Protein AF-A0AB39STL7-F1 (afdb_monomer_lite)

Sequence (75 aa):
MTLLVEWSTSDEKGVPGTSDG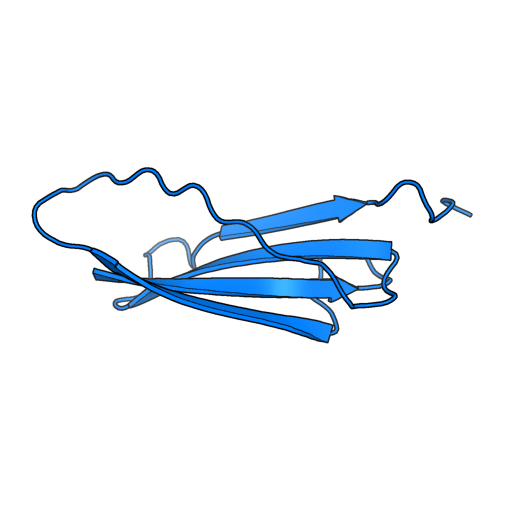SETIRREGADRYTLTLQHEVRGAGCYWGVRASTDPAAANGGSFQQIFIRRCVIT

Foldseek 3Di:
DKKKKWKAAAQDPPDRHGTQDIDIDDDDDDPDDDDDDDDDGDDDHQKIKMWMADVVGDPVRGDMDIDGDPVDDDD

Radius of gyration: 13.81 Å; chains: 1; bounding box: 36×16×36 Å

Organism: NCBI:txid3238633

Secondary structure (DSSP, 8-state):
-EEEEEEEEESSTTS--EEEEEEEEE--S-S--------------SEEEEEEEEESPPTT--EEEEEE-TTS---

pLDDT: mean 94.77, std 4.63, range [66.0, 98.56]

Structure (mmCIF, N/CA/C/O backbone):
data_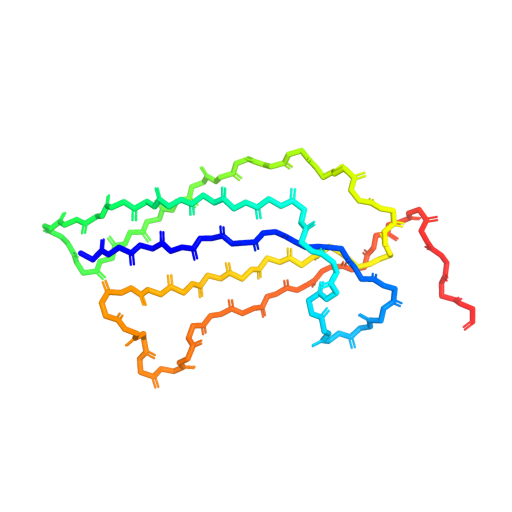AF-A0AB39STL7-F1
#
_entry.id   AF-A0AB39STL7-F1
#
loop_
_atom_site.group_PDB
_atom_site.id
_atom_site.type_symbol
_atom_site.label_atom_id
_atom_site.label_alt_id
_atom_site.label_comp_id
_atom_site.label_asym_id
_atom_site.label_entity_id
_atom_site.label_seq_id
_atom_site.pdbx_PDB_ins_code
_atom_site.Cartn_x
_atom_site.Cartn_y
_atom_site.Cartn_z
_atom_site.occupancy
_atom_site.B_iso_or_equiv
_atom_site.auth_seq_id
_atom_site.auth_comp_id
_atom_site.auth_asym_id
_atom_site.auth_atom_id
_atom_site.pdbx_PDB_model_num
ATOM 1 N N . MET A 1 1 ? -12.162 3.278 15.520 1.00 91.12 1 MET A N 1
ATOM 2 C CA . MET A 1 1 ? -10.827 3.159 14.900 1.00 91.12 1 MET A CA 1
ATOM 3 C C . MET A 1 1 ? -10.820 3.944 13.604 1.00 91.12 1 MET A C 1
ATOM 5 O O . MET A 1 1 ? -11.784 3.858 12.843 1.00 91.12 1 MET A O 1
ATOM 9 N N . THR A 1 2 ? -9.764 4.709 13.364 1.00 96.12 2 THR A N 1
ATOM 10 C CA . THR A 1 2 ? -9.522 5.346 12.064 1.00 96.12 2 THR A CA 1
ATOM 11 C C . THR A 1 2 ? -8.496 4.506 11.310 1.00 96.12 2 THR A C 1
ATOM 13 O O . THR A 1 2 ? -7.530 4.053 11.912 1.00 96.12 2 THR A O 1
ATOM 16 N N . LEU A 1 3 ? -8.723 4.255 10.026 1.00 96.38 3 LEU A N 1
ATOM 17 C CA . LEU A 1 3 ? -7.811 3.571 9.116 1.00 96.38 3 LEU A CA 1
ATOM 18 C C . LEU A 1 3 ? -7.369 4.579 8.055 1.00 96.38 3 LEU A C 1
ATOM 20 O O . LEU A 1 3 ? -8.218 5.192 7.414 1.00 96.38 3 LEU A O 1
ATOM 24 N N . LEU A 1 4 ? -6.066 4.725 7.864 1.00 97.81 4 LEU A N 1
ATOM 25 C CA . LEU A 1 4 ? -5.471 5.461 6.759 1.00 97.81 4 LEU A CA 1
ATOM 26 C C . LEU A 1 4 ? -4.907 4.451 5.758 1.00 97.81 4 LEU A C 1
ATOM 28 O O . LEU A 1 4 ? -4.073 3.613 6.117 1.00 97.81 4 LEU A O 1
ATOM 32 N N . VAL A 1 5 ? -5.375 4.537 4.517 1.00 98.06 5 VAL A N 1
ATOM 33 C CA . VAL A 1 5 ? -4.842 3.785 3.381 1.00 98.06 5 VAL A CA 1
ATOM 34 C C . VAL A 1 5 ? -4.101 4.750 2.472 1.00 98.06 5 VAL A C 1
ATOM 36 O O . VAL A 1 5 ? -4.637 5.788 2.100 1.00 98.06 5 VAL A O 1
ATOM 39 N N . GLU A 1 6 ? -2.863 4.422 2.130 1.00 98.19 6 GLU A N 1
ATOM 40 C CA . GLU A 1 6 ? -2.002 5.238 1.276 1.00 98.19 6 GLU A CA 1
ATOM 41 C C . GLU A 1 6 ? -1.547 4.401 0.086 1.00 98.19 6 GLU A C 1
ATOM 43 O O . GLU A 1 6 ? -1.064 3.279 0.261 1.00 98.19 6 GLU A O 1
ATOM 48 N N . TRP A 1 7 ? -1.674 4.955 -1.114 1.00 98.56 7 TRP A N 1
ATOM 49 C CA . TRP A 1 7 ? -1.149 4.368 -2.340 1.00 98.56 7 TRP A CA 1
ATOM 50 C C . TRP A 1 7 ? 0.118 5.091 -2.755 1.00 98.56 7 TRP A C 1
ATOM 52 O O . TRP A 1 7 ? 0.272 6.297 -2.542 1.00 98.56 7 TRP A O 1
ATOM 62 N N . SER A 1 8 ? 1.040 4.351 -3.353 1.00 98.31 8 SER A N 1
ATOM 63 C CA . SER A 1 8 ? 2.320 4.893 -3.774 1.00 98.31 8 SER A CA 1
ATOM 64 C C . SER A 1 8 ? 2.865 4.173 -5.002 1.00 98.31 8 SER A C 1
ATOM 66 O O . SER A 1 8 ? 2.486 3.037 -5.300 1.00 98.31 8 SER A O 1
ATOM 68 N N . THR A 1 9 ? 3.775 4.830 -5.716 1.00 98.06 9 THR A N 1
ATOM 69 C CA . THR A 1 9 ? 4.547 4.213 -6.797 1.00 98.06 9 THR A CA 1
ATOM 70 C C . THR A 1 9 ? 6.041 4.384 -6.564 1.00 98.06 9 THR A C 1
ATOM 72 O O . THR A 1 9 ? 6.481 5.460 -6.166 1.00 98.06 9 THR A O 1
ATOM 75 N N . SER A 1 10 ? 6.822 3.343 -6.836 1.00 97.06 10 SER A N 1
ATOM 76 C CA . SER A 1 10 ? 8.275 3.306 -6.634 1.00 97.06 10 SER A CA 1
ATOM 77 C C . SER A 1 10 ? 8.964 2.615 -7.807 1.00 97.06 10 SER A C 1
ATOM 79 O O . SER A 1 10 ? 8.380 1.715 -8.402 1.00 97.06 10 SER A O 1
ATOM 81 N N . ASP A 1 11 ? 10.207 2.972 -8.117 1.00 95.88 11 ASP A N 1
ATOM 82 C CA . ASP A 1 11 ? 11.056 2.179 -9.023 1.00 95.88 11 ASP A CA 1
ATOM 83 C C . ASP A 1 11 ? 11.879 1.119 -8.279 1.00 95.88 11 ASP A C 1
ATOM 85 O O . ASP A 1 11 ? 12.460 0.218 -8.882 1.00 95.88 11 ASP A O 1
ATOM 89 N N . GLU A 1 12 ? 11.855 1.161 -6.949 1.00 95.19 12 GLU A N 1
ATOM 90 C CA . GLU A 1 12 ? 12.581 0.255 -6.071 1.00 95.19 12 GLU A CA 1
ATOM 91 C C . GLU A 1 12 ? 11.637 -0.672 -5.305 1.00 95.19 12 GLU A C 1
ATOM 93 O O . GLU A 1 12 ? 10.607 -0.255 -4.764 1.00 95.19 12 GLU A O 1
ATOM 98 N N . LYS A 1 13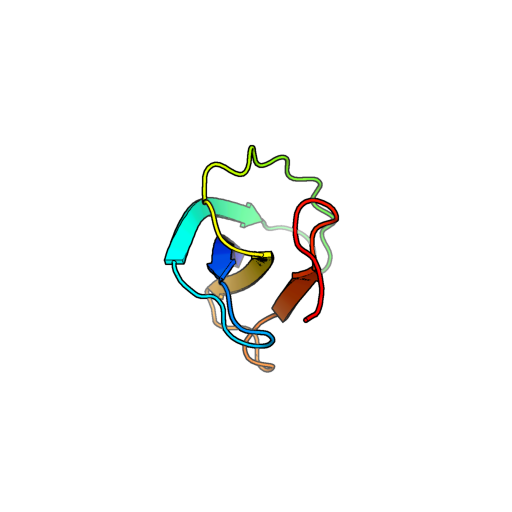 ? 12.037 -1.943 -5.197 1.00 94.56 13 LYS A N 1
ATOM 99 C CA . LYS A 1 13 ? 11.329 -2.943 -4.400 1.00 94.56 13 LYS A CA 1
ATOM 100 C C . LYS A 1 13 ? 11.531 -2.678 -2.910 1.00 94.56 13 LYS A C 1
ATOM 102 O O . LYS A 1 13 ? 12.651 -2.654 -2.420 1.00 94.56 13 LYS A O 1
ATOM 107 N N . GLY A 1 14 ? 10.438 -2.663 -2.160 1.00 94.50 14 GLY A N 1
ATOM 108 C CA . GLY A 1 14 ? 10.433 -2.712 -0.693 1.00 94.50 14 GLY A CA 1
ATOM 109 C C . GLY A 1 14 ? 10.250 -1.352 -0.041 1.00 94.50 14 GLY A C 1
ATOM 110 O O . GLY A 1 14 ? 10.074 -1.285 1.172 1.00 94.50 14 GLY A O 1
ATOM 111 N N . VAL A 1 15 ? 10.220 -0.290 -0.840 1.00 93.62 15 VAL A N 1
ATOM 112 C CA . VAL A 1 15 ? 10.009 1.075 -0.375 1.00 93.62 15 VAL A CA 1
ATOM 113 C C . VAL A 1 15 ? 8.715 1.630 -0.977 1.00 93.62 15 VAL A C 1
ATOM 115 O O . VAL A 1 15 ? 8.378 1.287 -2.111 1.00 93.62 15 VAL A O 1
ATOM 118 N N . PRO A 1 16 ? 7.961 2.475 -0.250 1.00 92.88 16 PRO A N 1
ATOM 119 C CA . PRO A 1 16 ? 6.737 3.070 -0.785 1.00 92.88 16 PRO A CA 1
ATOM 120 C C . PRO A 1 16 ? 6.979 3.930 -2.032 1.00 92.88 16 PRO A C 1
ATOM 122 O O . PRO A 1 16 ? 6.165 3.905 -2.951 1.00 92.88 16 PRO A O 1
ATOM 125 N N . GLY A 1 17 ? 8.095 4.661 -2.085 1.00 95.69 17 GLY A N 1
ATOM 126 C CA . GLY A 1 17 ? 8.361 5.630 -3.147 1.00 95.69 17 GLY A CA 1
ATOM 127 C C . GLY A 1 17 ? 7.475 6.873 -3.031 1.00 95.69 17 GLY A C 1
ATOM 128 O O . GLY A 1 17 ? 7.244 7.384 -1.934 1.00 95.69 17 GLY A O 1
ATOM 129 N N . THR A 1 18 ? 6.995 7.373 -4.167 1.00 97.94 18 THR A N 1
ATOM 130 C CA . THR A 1 18 ? 6.182 8.590 -4.281 1.00 97.94 18 THR A CA 1
ATOM 131 C C . THR A 1 18 ? 4.714 8.308 -3.972 1.00 97.94 18 THR A C 1
ATOM 133 O O . THR A 1 18 ? 4.149 7.345 -4.483 1.00 97.94 18 THR A O 1
ATOM 136 N N . SER A 1 19 ? 4.080 9.164 -3.167 1.00 97.62 19 SER A N 1
ATOM 137 C CA . SER A 1 19 ? 2.641 9.089 -2.881 1.00 97.62 19 SER A CA 1
ATOM 138 C C . SER A 1 19 ? 1.799 9.250 -4.155 1.00 97.62 19 SER A C 1
ATOM 140 O O . SER A 1 19 ? 2.076 10.123 -4.975 1.00 97.62 19 SER A O 1
ATOM 142 N N . ASP A 1 20 ? 0.765 8.422 -4.299 1.00 98.06 20 ASP A N 1
ATOM 143 C CA . ASP A 1 20 ? -0.188 8.425 -5.420 1.00 98.06 20 ASP A CA 1
ATOM 144 C C . ASP A 1 20 ? -1.638 8.721 -4.973 1.00 98.06 20 ASP A C 1
ATOM 146 O O . ASP A 1 20 ? -2.550 8.894 -5.789 1.00 98.06 20 ASP A O 1
ATOM 150 N N . GLY A 1 21 ? -1.856 8.832 -3.662 1.00 98.06 21 GLY A N 1
ATOM 151 C CA . GLY A 1 21 ? -3.138 9.167 -3.050 1.00 98.06 21 GLY A CA 1
ATOM 152 C C . GLY A 1 21 ? -3.298 8.548 -1.667 1.00 98.06 21 GLY A C 1
ATOM 153 O O . GLY A 1 21 ? -2.498 7.713 -1.242 1.00 98.06 21 GLY A O 1
ATOM 154 N N . SER A 1 22 ? -4.351 8.950 -0.965 1.00 98.00 22 SER A N 1
ATOM 155 C CA . SER A 1 22 ? -4.734 8.352 0.309 1.00 98.00 22 SER A CA 1
ATOM 156 C C . SER A 1 22 ? -6.234 8.460 0.557 1.00 98.00 22 SER A C 1
ATOM 158 O O . SER A 1 22 ? -6.920 9.308 -0.016 1.00 98.00 22 SER A O 1
ATOM 160 N N . GLU A 1 23 ? -6.737 7.585 1.421 1.00 98.06 23 GLU A N 1
ATOM 161 C CA . GLU A 1 23 ? -8.122 7.560 1.872 1.00 98.06 23 GLU A CA 1
ATOM 162 C C . GLU A 1 23 ? -8.167 7.274 3.375 1.00 98.06 23 GLU A C 1
ATOM 164 O O . GLU A 1 23 ? -7.483 6.382 3.883 1.00 98.06 23 GLU A O 1
ATOM 169 N N . THR A 1 24 ? -9.001 8.028 4.092 1.00 98.06 24 THR A N 1
ATOM 170 C CA . THR A 1 24 ? -9.220 7.849 5.530 1.00 98.06 24 THR A CA 1
ATOM 171 C C . THR A 1 24 ? -10.610 7.285 5.775 1.00 98.06 24 THR A C 1
ATOM 173 O O . THR A 1 24 ? -11.614 7.868 5.372 1.00 98.06 24 THR A O 1
ATOM 176 N N . ILE A 1 25 ? -10.678 6.171 6.498 1.00 97.06 25 ILE A N 1
ATOM 177 C CA . ILE A 1 25 ? -11.902 5.408 6.729 1.00 97.06 25 ILE A CA 1
ATOM 178 C C . ILE A 1 25 ? -12.108 5.244 8.230 1.0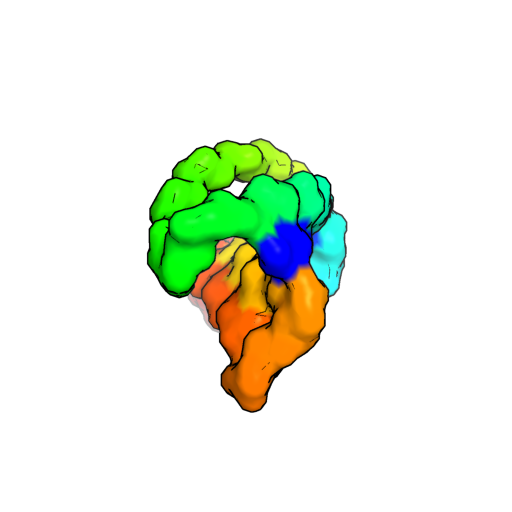0 97.06 25 ILE A C 1
ATOM 180 O O . ILE A 1 25 ? -11.232 4.766 8.948 1.00 97.06 25 ILE A O 1
ATOM 184 N N . ARG A 1 26 ? -13.299 5.585 8.725 1.00 96.69 26 ARG A N 1
ATOM 185 C CA . ARG A 1 26 ? -13.664 5.369 10.130 1.00 96.69 26 ARG A CA 1
ATOM 186 C C . ARG A 1 26 ? -14.539 4.127 10.287 1.00 96.69 26 ARG A C 1
ATOM 188 O O . ARG A 1 26 ? -15.471 3.914 9.508 1.00 96.69 26 ARG A O 1
ATOM 195 N N . ARG A 1 27 ? -14.227 3.299 11.286 1.00 95.25 27 ARG A N 1
ATOM 196 C CA . ARG A 1 27 ? -14.971 2.078 11.631 1.00 95.25 27 ARG A CA 1
ATOM 197 C C . ARG A 1 27 ? -15.123 1.918 13.142 1.00 95.25 27 ARG A C 1
ATOM 199 O O . ARG A 1 27 ? -14.223 2.275 13.908 1.00 95.25 27 ARG A O 1
ATOM 206 N N . GLU A 1 28 ? -16.260 1.379 13.558 1.00 95.38 28 GLU A N 1
ATOM 207 C CA . GLU A 1 28 ? -16.643 1.162 14.956 1.00 95.38 28 GLU A CA 1
ATOM 208 C C . GLU A 1 28 ? -17.689 0.043 15.082 1.00 95.38 28 GLU A C 1
ATOM 210 O O . GLU A 1 28 ? -18.342 -0.310 14.101 1.00 95.38 28 GLU A O 1
ATOM 215 N N . GLY A 1 29 ? -17.832 -0.521 16.286 1.00 95.19 29 GLY A N 1
ATOM 216 C CA . GLY A 1 29 ? -18.860 -1.526 16.603 1.00 95.19 29 GLY A CA 1
ATOM 217 C C . GLY A 1 29 ? -18.475 -2.992 16.364 1.00 95.19 29 GLY A C 1
ATOM 218 O O . GLY A 1 29 ? -19.199 -3.878 16.800 1.00 95.19 29 GLY A O 1
ATOM 219 N N . ALA A 1 30 ? -17.336 -3.260 15.729 1.00 94.06 30 ALA A N 1
ATOM 220 C CA . ALA A 1 30 ? -16.779 -4.596 15.511 1.00 94.06 30 ALA A CA 1
ATOM 221 C C . ALA A 1 30 ? -15.249 -4.629 15.680 1.00 94.06 30 ALA A C 1
ATOM 223 O O . ALA A 1 30 ? -14.567 -3.604 15.563 1.00 94.06 30 ALA A O 1
ATOM 224 N N . ASP A 1 31 ? -14.725 -5.826 15.928 1.00 90.38 31 ASP A N 1
ATOM 225 C CA . ASP A 1 31 ? -13.297 -6.155 16.018 1.00 90.38 31 ASP A CA 1
ATOM 226 C C . ASP A 1 31 ? -12.674 -6.497 14.652 1.00 90.38 31 ASP A C 1
ATOM 228 O O . ASP A 1 31 ? -11.457 -6.410 14.480 1.00 90.38 31 ASP A O 1
ATOM 232 N N . ARG A 1 32 ? -13.503 -6.835 13.657 1.00 92.44 32 ARG A N 1
ATOM 233 C CA . ARG A 1 32 ? -13.079 -7.191 12.303 1.00 92.44 32 ARG A CA 1
ATOM 234 C C . ARG A 1 32 ? -13.888 -6.458 11.238 1.00 92.44 32 ARG A C 1
ATOM 236 O O . ARG A 1 32 ? -15.114 -6.469 11.245 1.00 92.44 32 ARG A O 1
ATOM 243 N N . TYR A 1 33 ? -13.176 -5.909 10.254 1.00 91.94 33 TYR A N 1
ATOM 244 C CA . TYR A 1 33 ? -13.758 -5.313 9.050 1.00 91.94 33 TYR A CA 1
ATOM 245 C C . TYR A 1 33 ? -13.092 -5.878 7.801 1.00 91.94 33 TYR A C 1
ATOM 247 O O . TYR A 1 33 ? -11.920 -6.251 7.810 1.00 91.94 33 TYR A O 1
ATOM 255 N N . THR A 1 34 ? -13.839 -5.912 6.704 1.00 95.12 34 THR A N 1
ATOM 256 C CA . THR A 1 34 ? -13.311 -6.163 5.362 1.00 95.12 34 THR A CA 1
ATOM 257 C C . THR A 1 34 ? -13.697 -4.983 4.488 1.00 95.12 34 THR A C 1
ATOM 259 O O . THR A 1 34 ? -14.848 -4.552 4.503 1.00 95.12 34 THR A O 1
ATOM 262 N N . LEU A 1 35 ? -12.716 -4.421 3.788 1.00 93.69 35 LEU A N 1
ATOM 263 C CA . LEU A 1 35 ? -12.870 -3.228 2.964 1.00 93.69 35 LEU A CA 1
ATOM 264 C C . LEU A 1 35 ? -12.424 -3.559 1.544 1.00 93.69 35 LEU A C 1
ATOM 266 O O . LEU A 1 35 ? -11.369 -4.163 1.351 1.00 93.69 35 LEU A O 1
ATOM 270 N N . THR A 1 36 ? -13.219 -3.146 0.564 1.00 96.81 36 THR A N 1
ATOM 271 C CA . THR A 1 36 ? -12.864 -3.196 -0.854 1.00 96.81 36 THR A CA 1
ATOM 272 C C . THR A 1 36 ? -12.721 -1.762 -1.326 1.00 96.81 36 THR A C 1
ATOM 274 O O . THR A 1 36 ? -13.700 -1.023 -1.322 1.00 96.81 36 THR A O 1
ATOM 277 N N . LEU A 1 37 ? -11.499 -1.375 -1.684 1.00 96.25 37 LEU A N 1
ATOM 278 C CA . LEU A 1 37 ? -11.161 -0.019 -2.106 1.00 96.25 37 LEU A CA 1
ATOM 279 C C . LEU A 1 37 ? -10.676 -0.053 -3.549 1.00 96.25 37 LEU A C 1
ATOM 281 O O . LEU A 1 37 ? -9.954 -0.970 -3.947 1.00 96.25 37 LEU A O 1
ATOM 285 N N . GLN A 1 38 ? -11.085 0.944 -4.322 1.00 97.00 38 GLN A N 1
ATOM 286 C CA . GLN A 1 38 ? -10.617 1.158 -5.684 1.00 97.00 38 GLN A CA 1
ATOM 287 C C . GLN A 1 38 ? -9.696 2.370 -5.688 1.00 97.00 38 GLN A C 1
ATOM 289 O O . GLN A 1 38 ? -9.988 3.369 -5.040 1.00 97.00 38 GLN A O 1
ATOM 294 N N . HIS A 1 39 ? -8.599 2.280 -6.432 1.00 96.88 39 HIS A N 1
ATOM 295 C CA . HIS A 1 39 ? -7.684 3.394 -6.624 1.00 96.88 39 HIS A CA 1
ATOM 296 C C . HIS A 1 39 ? -7.148 3.367 -8.051 1.00 96.88 39 HIS A C 1
ATOM 298 O O . HIS A 1 39 ? -6.623 2.348 -8.504 1.00 96.88 39 HIS A O 1
ATOM 304 N N . GLU A 1 40 ? -7.309 4.478 -8.763 1.00 96.94 40 GLU A N 1
ATOM 305 C CA . GLU A 1 40 ? -6.748 4.659 -10.098 1.00 96.94 40 GLU A CA 1
ATOM 306 C C . GLU A 1 40 ? -5.300 5.124 -9.967 1.00 96.94 40 GLU A C 1
ATOM 308 O O . GLU A 1 40 ? -5.034 6.261 -9.574 1.00 96.94 40 GLU A O 1
ATOM 313 N N . VAL A 1 41 ? -4.359 4.231 -10.283 1.00 95.25 41 VAL A N 1
ATOM 314 C CA . VAL A 1 41 ? -2.935 4.532 -10.135 1.00 95.25 41 VAL A CA 1
ATOM 315 C C . VAL A 1 41 ? -2.484 5.508 -11.216 1.00 95.25 41 VAL A C 1
ATOM 317 O O . VAL A 1 41 ? -2.618 5.222 -12.408 1.00 95.25 41 VAL A O 1
ATOM 320 N N . ARG A 1 42 ? -1.922 6.648 -10.806 1.00 95.50 42 ARG A N 1
ATOM 321 C CA . ARG A 1 42 ? -1.495 7.729 -11.718 1.00 95.50 42 ARG A CA 1
ATOM 322 C C . ARG A 1 42 ? 0.025 7.810 -11.865 1.00 95.50 42 ARG A C 1
ATOM 324 O O . ARG A 1 42 ? 0.517 8.316 -12.872 1.00 95.50 42 ARG A O 1
ATOM 331 N N . GLY A 1 43 ? 0.768 7.297 -10.889 1.00 93.94 43 GLY A N 1
ATOM 332 C CA . GLY A 1 43 ? 2.224 7.325 -10.852 1.00 93.94 43 GLY A CA 1
ATOM 333 C C . GLY A 1 43 ? 2.924 6.459 -11.910 1.00 93.94 43 GLY A C 1
ATOM 334 O O . GLY A 1 43 ? 2.414 5.456 -12.425 1.00 93.94 43 GLY A O 1
ATOM 335 N N . ALA A 1 44 ? 4.158 6.849 -12.232 1.00 93.38 44 ALA A N 1
ATOM 336 C CA . ALA A 1 44 ? 4.975 6.221 -13.272 1.00 93.38 44 ALA A CA 1
ATOM 337 C C . ALA A 1 44 ? 5.881 5.076 -12.769 1.00 93.38 44 ALA A C 1
ATOM 339 O O . ALA A 1 44 ? 6.437 4.361 -13.600 1.00 93.38 44 ALA A O 1
ATOM 340 N N . GLY A 1 45 ? 5.962 4.845 -11.453 1.00 95.25 45 GLY A N 1
ATOM 341 C CA . GLY A 1 45 ? 6.847 3.826 -10.879 1.00 95.25 45 GLY A CA 1
ATOM 342 C C . GLY A 1 45 ? 6.502 2.382 -11.269 1.00 95.25 45 GLY A C 1
ATOM 343 O O . GLY A 1 45 ? 5.356 2.073 -11.628 1.00 95.25 45 GLY A O 1
ATOM 344 N N . CYS A 1 46 ? 7.496 1.495 -11.193 1.00 96.31 46 CYS A N 1
ATOM 345 C CA . CYS A 1 46 ? 7.390 0.063 -11.511 1.00 96.31 46 CYS A CA 1
ATOM 346 C C . CYS A 1 46 ? 6.819 -0.841 -10.407 1.00 96.31 46 CYS A C 1
ATOM 348 O O . CYS A 1 46 ? 6.413 -1.978 -10.666 1.00 96.31 46 CYS A O 1
ATOM 350 N N . TYR A 1 47 ? 6.754 -0.343 -9.183 1.00 97.25 47 TYR A N 1
ATOM 351 C CA . TYR A 1 47 ? 6.095 -0.977 -8.055 1.00 97.25 47 TYR A CA 1
ATOM 352 C C . TYR A 1 47 ? 4.897 -0.136 -7.649 1.00 97.25 47 TYR A C 1
ATOM 354 O O . TYR A 1 47 ? 5.031 1.068 -7.437 1.00 97.25 47 TYR A O 1
ATOM 362 N N . TRP A 1 48 ? 3.733 -0.767 -7.525 1.00 97.69 48 TRP A N 1
ATOM 363 C CA . TRP A 1 48 ? 2.557 -0.157 -6.908 1.00 97.69 48 TRP A CA 1
ATOM 364 C C . TRP A 1 48 ? 2.467 -0.634 -5.465 1.00 97.69 48 TRP A C 1
ATOM 366 O O . TRP A 1 48 ? 2.398 -1.840 -5.216 1.00 97.69 48 TRP A O 1
ATOM 376 N N . GLY A 1 49 ? 2.514 0.310 -4.531 1.00 97.62 49 GLY A N 1
ATOM 377 C CA . GLY A 1 49 ? 2.460 0.080 -3.095 1.00 97.62 49 GLY A CA 1
ATOM 378 C C . GLY A 1 49 ? 1.113 0.482 -2.505 1.00 97.62 49 GLY A C 1
ATOM 379 O O . GLY A 1 49 ? 0.505 1.462 -2.933 1.00 97.62 49 GLY A O 1
ATOM 380 N N . VAL A 1 50 ? 0.667 -0.263 -1.496 1.00 97.94 50 VAL A N 1
ATOM 381 C CA . VAL A 1 50 ? -0.431 0.127 -0.612 1.00 97.94 50 VAL A CA 1
ATOM 382 C C . VAL A 1 50 ? -0.002 -0.064 0.836 1.00 97.94 50 VAL A C 1
ATOM 384 O O . VAL A 1 50 ? 0.529 -1.115 1.211 1.00 97.94 50 VAL A O 1
ATOM 387 N N . ARG A 1 51 ? -0.220 0.960 1.656 1.00 97.44 51 ARG A N 1
ATOM 388 C CA . ARG A 1 51 ? -0.007 0.923 3.101 1.00 97.44 51 ARG A CA 1
ATOM 389 C C . ARG A 1 51 ? -1.333 1.116 3.815 1.00 97.44 51 ARG A C 1
ATOM 391 O O . ARG A 1 51 ? -2.092 2.007 3.465 1.00 97.44 51 ARG A O 1
ATOM 398 N N . ALA A 1 52 ? -1.577 0.307 4.835 1.00 97.38 52 ALA A N 1
ATOM 399 C CA . ALA A 1 52 ? -2.688 0.463 5.758 1.00 97.38 52 ALA A CA 1
ATOM 400 C C . ALA A 1 52 ? -2.141 0.700 7.171 1.00 97.38 52 ALA A C 1
ATOM 402 O O . ALA A 1 52 ? -1.355 -0.103 7.686 1.00 97.38 52 ALA A O 1
ATOM 403 N N . SER A 1 53 ? -2.563 1.793 7.799 1.00 96.81 53 SER A N 1
ATOM 404 C CA . SER A 1 53 ? -2.225 2.154 9.179 1.00 96.81 53 SER A CA 1
ATOM 405 C C . SER A 1 53 ? -3.481 2.569 9.941 1.00 96.81 53 SER A C 1
ATOM 407 O O . SER A 1 53 ? -4.480 2.951 9.337 1.00 96.81 53 SER A O 1
ATOM 409 N N . THR A 1 54 ? -3.472 2.453 11.267 1.00 96.50 54 THR A N 1
ATOM 410 C CA . THR A 1 54 ? -4.626 2.800 12.106 1.00 96.50 54 THR A CA 1
ATOM 411 C C . THR A 1 54 ? -4.287 3.906 13.093 1.00 96.50 54 THR A C 1
ATOM 413 O O . THR A 1 54 ? -3.129 4.088 13.452 1.00 96.50 54 THR A O 1
ATOM 416 N N . ASP A 1 55 ? -5.315 4.602 13.565 1.00 95.25 55 ASP A N 1
ATOM 417 C CA . ASP A 1 55 ? -5.271 5.449 14.753 1.00 95.25 55 ASP A CA 1
ATOM 418 C C . ASP A 1 55 ? -6.334 4.952 15.766 1.00 95.25 55 ASP A C 1
ATOM 420 O O . ASP A 1 55 ? -7.537 4.920 15.437 1.00 95.25 55 ASP A O 1
ATOM 424 N N . PRO A 1 56 ? -5.917 4.482 16.962 1.00 94.19 56 PRO A N 1
ATOM 425 C CA . PRO A 1 56 ? -4.527 4.366 17.429 1.00 94.19 56 PRO A CA 1
ATOM 426 C C . PRO A 1 56 ? -3.685 3.388 16.593 1.00 94.19 56 PRO A C 1
ATOM 428 O O . PRO A 1 56 ? -4.220 2.475 15.953 1.00 94.19 56 PRO A O 1
ATOM 431 N N . ALA A 1 57 ? -2.363 3.592 16.599 1.00 95.69 57 ALA A N 1
ATOM 432 C CA . ALA A 1 57 ? -1.415 2.790 15.829 1.00 95.69 57 ALA A CA 1
ATOM 433 C C . ALA A 1 57 ? -1.531 1.298 16.166 1.00 95.69 57 ALA A C 1
ATOM 435 O O . ALA A 1 57 ? -1.537 0.904 17.334 1.00 95.69 57 ALA A O 1
ATOM 436 N N . ALA A 1 58 ? -1.602 0.463 15.129 1.00 92.56 58 ALA A N 1
ATOM 437 C CA . ALA A 1 58 ? -1.584 -0.980 15.296 1.00 92.56 58 ALA A CA 1
ATOM 438 C C . ALA A 1 58 ? -0.259 -1.412 15.943 1.00 92.56 58 ALA A C 1
ATOM 440 O O . ALA A 1 58 ? 0.812 -0.940 15.559 1.00 92.56 58 ALA A O 1
ATOM 441 N N . ALA A 1 59 ? -0.321 -2.348 16.892 1.00 94.00 59 ALA A N 1
ATOM 442 C CA . ALA A 1 59 ? 0.851 -2.790 17.655 1.00 94.00 59 ALA A CA 1
ATOM 443 C C . ALA A 1 59 ? 1.966 -3.403 16.782 1.00 94.00 59 ALA A C 1
ATOM 445 O O . ALA A 1 59 ? 3.126 -3.415 17.178 1.00 94.00 59 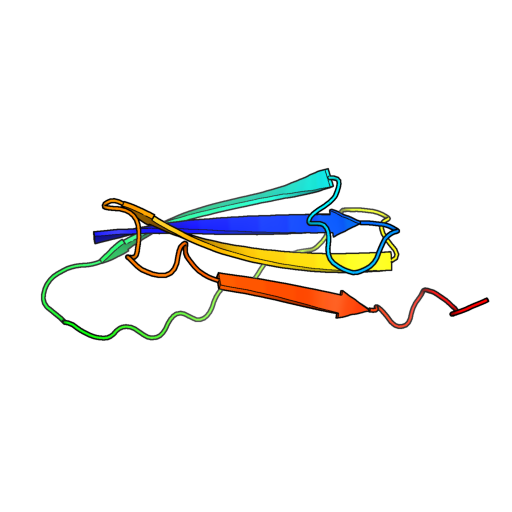ALA A O 1
ATOM 446 N N . ASN A 1 60 ? 1.626 -3.896 15.590 1.00 91.69 60 ASN A N 1
ATOM 447 C CA . ASN A 1 60 ? 2.565 -4.436 14.607 1.00 91.69 60 ASN A CA 1
ATOM 448 C C . ASN A 1 60 ? 3.050 -3.399 13.570 1.00 91.69 60 ASN A C 1
ATOM 450 O O . ASN A 1 60 ? 3.717 -3.780 12.613 1.00 91.69 60 ASN A O 1
ATOM 454 N N . GLY A 1 61 ? 2.705 -2.114 13.722 1.00 88.12 61 GLY A N 1
ATOM 455 C CA . GLY A 1 61 ? 3.147 -1.036 12.829 1.00 88.12 61 GLY A CA 1
ATOM 456 C C . GLY A 1 61 ? 2.351 -0.889 11.523 1.00 88.12 61 GLY A C 1
ATOM 457 O O . GLY A 1 61 ? 2.753 -0.114 10.658 1.00 88.12 61 GLY A O 1
ATOM 458 N N . GLY A 1 62 ? 1.225 -1.597 11.372 1.00 91.69 62 GLY A N 1
ATOM 459 C CA . GLY A 1 62 ? 0.390 -1.570 10.167 1.00 91.69 62 GLY A CA 1
ATOM 460 C C . GLY A 1 62 ? 0.775 -2.640 9.143 1.00 91.69 62 GLY A C 1
ATOM 461 O O . GLY A 1 62 ? 1.331 -3.684 9.483 1.00 91.69 62 GLY A O 1
ATOM 462 N N . SER A 1 63 ? 0.430 -2.412 7.878 1.00 95.81 63 SER A N 1
ATOM 463 C CA . SER A 1 63 ? 0.739 -3.329 6.779 1.00 95.81 63 SER A CA 1
ATOM 464 C C . SER A 1 63 ? 1.149 -2.550 5.539 1.00 95.81 63 SER A C 1
ATOM 466 O O . SER A 1 63 ? 0.533 -1.541 5.206 1.00 95.81 63 SER A O 1
ATOM 468 N N . PHE A 1 64 ? 2.185 -3.019 4.852 1.00 97.31 64 PHE A N 1
ATOM 469 C CA . PHE A 1 64 ? 2.596 -2.505 3.554 1.00 97.31 64 PHE A CA 1
ATOM 470 C C . PHE A 1 64 ? 2.784 -3.673 2.598 1.00 97.31 64 PHE A C 1
ATOM 472 O O . PHE A 1 64 ? 3.497 -4.628 2.909 1.00 97.31 64 PHE A O 1
ATOM 479 N N . GLN A 1 65 ? 2.162 -3.573 1.431 1.00 97.44 65 GLN A N 1
ATOM 480 C CA . GLN A 1 65 ? 2.297 -4.540 0.357 1.00 97.44 65 GLN A CA 1
ATOM 481 C C . GLN A 1 65 ? 2.618 -3.797 -0.934 1.00 97.44 65 GLN A C 1
ATOM 483 O O . GLN A 1 65 ? 2.149 -2.685 -1.161 1.00 97.44 65 GLN A O 1
ATOM 488 N N . GLN A 1 66 ? 3.397 -4.438 -1.796 1.00 97.00 66 GLN A N 1
ATOM 489 C CA . GLN A 1 66 ? 3.710 -3.932 -3.125 1.00 97.00 66 GLN A CA 1
ATOM 490 C C . GLN A 1 66 ? 3.524 -5.024 -4.171 1.00 97.00 66 GLN A C 1
ATOM 492 O O . GLN A 1 66 ? 3.686 -6.215 -3.876 1.00 97.00 66 GLN A O 1
ATOM 497 N N . ILE A 1 67 ? 3.270 -4.602 -5.403 1.00 96.38 67 ILE A N 1
ATOM 498 C CA . ILE A 1 67 ? 3.276 -5.460 -6.584 1.00 96.38 67 ILE A CA 1
ATOM 499 C C . ILE A 1 67 ? 4.178 -4.855 -7.658 1.00 96.38 67 ILE A C 1
ATOM 501 O O . ILE A 1 67 ? 4.193 -3.643 -7.845 1.00 96.38 67 ILE A O 1
ATOM 505 N N . PHE A 1 68 ? 4.922 -5.705 -8.365 1.00 96.50 68 PHE A N 1
ATOM 506 C CA . PHE A 1 68 ? 5.633 -5.307 -9.578 1.00 96.50 68 PHE A CA 1
ATOM 507 C C . PHE A 1 68 ? 4.670 -5.347 -10.762 1.00 96.50 68 PHE A C 1
ATOM 509 O O . PHE A 1 68 ? 3.919 -6.315 -10.924 1.00 96.50 68 PHE A O 1
ATOM 516 N N . ILE A 1 69 ? 4.679 -4.308 -11.588 1.00 94.38 69 ILE A N 1
ATOM 517 C CA . ILE A 1 69 ? 3.705 -4.164 -12.671 1.00 94.38 69 ILE A CA 1
ATOM 518 C C . ILE A 1 69 ? 4.245 -4.659 -14.004 1.00 94.38 69 ILE A C 1
ATOM 520 O O . ILE A 1 69 ? 5.416 -4.506 -14.335 1.00 94.38 69 ILE A O 1
ATOM 524 N N . ARG A 1 70 ? 3.339 -5.184 -14.829 1.00 89.62 70 ARG A N 1
ATOM 525 C CA . ARG A 1 70 ? 3.686 -5.814 -16.110 1.00 89.62 70 ARG A CA 1
ATOM 526 C C . ARG A 1 70 ? 4.235 -4.856 -17.171 1.00 89.62 70 ARG A C 1
ATOM 528 O O . ARG A 1 70 ? 4.856 -5.332 -18.110 1.00 89.62 70 ARG A O 1
ATOM 535 N N . ARG A 1 71 ? 4.004 -3.539 -17.054 1.00 88.56 71 ARG A N 1
ATOM 536 C CA . ARG A 1 71 ? 4.592 -2.555 -17.988 1.00 88.56 71 ARG A CA 1
ATOM 537 C C . ARG A 1 71 ? 6.107 -2.416 -17.822 1.00 88.56 71 ARG A C 1
ATOM 539 O O . ARG A 1 71 ? 6.759 -1.905 -18.722 1.00 88.56 71 ARG A O 1
ATOM 546 N N . CYS A 1 72 ? 6.640 -2.825 -16.674 1.00 92.44 72 CYS A N 1
ATOM 547 C CA . CYS A 1 72 ? 8.060 -2.764 -16.389 1.00 92.44 72 CYS A CA 1
ATOM 548 C C . CYS A 1 72 ? 8.718 -4.114 -16.653 1.00 92.44 72 CYS A C 1
ATOM 550 O O . CYS A 1 72 ? 8.096 -5.170 -16.531 1.00 92.44 72 CYS A O 1
ATOM 552 N N . VAL A 1 73 ? 9.998 -4.067 -17.000 1.00 87.56 73 VAL A N 1
ATOM 553 C CA . VAL A 1 73 ? 10.824 -5.246 -17.251 1.00 87.56 73 VAL A CA 1
ATOM 554 C C . VAL A 1 73 ? 11.888 -5.302 -16.166 1.00 87.56 73 VAL A C 1
ATOM 556 O O . VAL A 1 73 ? 12.475 -4.279 -15.827 1.00 87.56 73 VAL A O 1
ATOM 559 N N . ILE A 1 74 ? 12.110 -6.488 -15.602 1.00 78.56 74 ILE A N 1
ATOM 560 C CA . ILE A 1 74 ? 13.266 -6.726 -14.736 1.00 78.56 74 ILE A CA 1
ATOM 561 C C . ILE A 1 74 ? 14.475 -6.813 -15.667 1.00 78.56 74 ILE A C 1
ATOM 563 O O . ILE A 1 74 ? 14.551 -7.744 -16.469 1.00 78.56 74 ILE A O 1
ATOM 567 N N . THR A 1 75 ? 15.35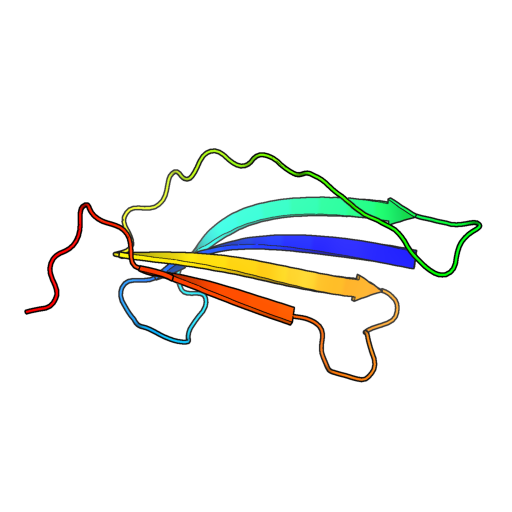3 -5.818 -15.606 1.00 66.00 75 THR A N 1
ATOM 568 C CA . THR A 1 75 ? 16.640 -5.812 -16.315 1.00 66.00 75 THR A CA 1
ATOM 569 C C . THR A 1 75 ? 17.710 -6.534 -15.522 1.00 66.00 75 THR A C 1
ATOM 571 O O . THR A 1 75 ? 17.745 -6.313 -14.289 1.00 66.00 75 THR A O 1
#